Protein AF-A0A3D3PEP2-F1 (afdb_monomer_lite)

pLDDT: mean 91.99, std 8.68, range [58.41, 98.44]

Sequence (108 aa):
FQVVIDMPEGTTLEKTQAVTKDIGAYISGQALVENYQSYIGTSAPISFNGLVRHYDLRKGDNIADIQVNLVDKKDRSLQSHAIAREMRKPIQEIAKKYHANVKIVEVP

Structure (mmCIF, N/CA/C/O backbone):
data_AF-A0A3D3PEP2-F1
#
_entry.id   AF-A0A3D3PEP2-F1
#
loop_
_atom_site.group_PDB
_atom_site.id
_atom_site.type_symbol
_atom_site.label_atom_id
_atom_site.label_alt_id
_atom_site.label_comp_id
_atom_site.label_asym_id
_atom_site.label_entity_id
_atom_site.label_seq_id
_atom_site.pdbx_PDB_ins_code
_atom_site.Cartn_x
_atom_site.Cartn_y
_atom_site.Cartn_z
_atom_site.occupancy
_atom_site.B_iso_or_equiv
_atom_site.auth_seq_id
_atom_site.auth_comp_id
_atom_site.auth_asym_id
_atom_site.auth_atom_id
_atom_site.pdbx_PDB_model_num
ATOM 1 N N . PHE A 1 1 ? 6.146 3.758 -5.822 1.00 91.75 1 PHE A N 1
ATOM 2 C CA . PHE A 1 1 ? 4.878 4.478 -5.551 1.00 91.75 1 PHE A CA 1
ATOM 3 C C . PHE A 1 1 ? 4.376 4.047 -4.180 1.00 91.75 1 PHE A C 1
ATOM 5 O O . PHE A 1 1 ? 4.932 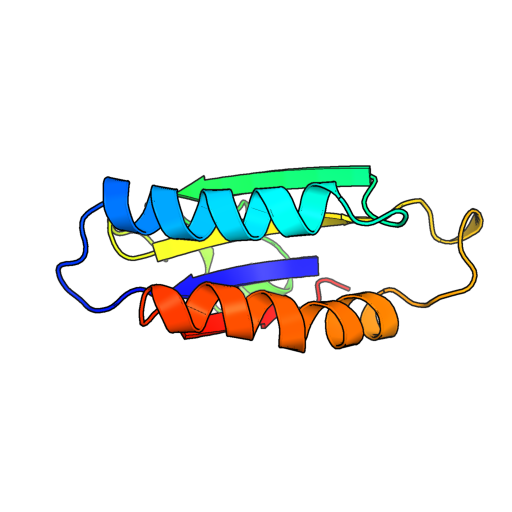3.112 -3.617 1.00 91.75 1 PHE A O 1
ATOM 12 N N . GLN A 1 2 ? 3.358 4.703 -3.638 1.00 93.75 2 GLN A N 1
ATOM 13 C CA . GLN A 1 2 ? 2.819 4.391 -2.319 1.00 93.75 2 GLN A CA 1
ATOM 14 C C . GLN A 1 2 ? 1.336 4.026 -2.415 1.00 93.75 2 GLN A C 1
ATOM 16 O O . GLN A 1 2 ? 0.580 4.644 -3.166 1.00 93.75 2 GLN A O 1
ATOM 21 N N . VAL A 1 3 ? 0.919 3.024 -1.650 1.00 95.69 3 VAL A N 1
ATOM 22 C CA . VAL A 1 3 ? -0.487 2.684 -1.429 1.00 95.69 3 VAL A CA 1
ATOM 23 C C . VAL A 1 3 ? -0.861 3.164 -0.037 1.00 95.69 3 VAL A C 1
ATOM 25 O O . VAL A 1 3 ? -0.248 2.758 0.941 1.00 95.69 3 VAL A O 1
ATOM 28 N N . VAL A 1 4 ? -1.850 4.039 0.042 1.00 95.25 4 VAL A N 1
ATOM 29 C CA . VAL A 1 4 ? -2.370 4.603 1.284 1.00 95.25 4 VAL A CA 1
ATOM 30 C C . VAL A 1 4 ? -3.704 3.939 1.588 1.00 95.25 4 VAL A C 1
ATOM 32 O O . VAL A 1 4 ? -4.599 3.950 0.741 1.00 95.25 4 VAL A O 1
ATOM 35 N N . ILE A 1 5 ? -3.832 3.371 2.781 1.00 97.25 5 ILE A N 1
ATOM 36 C CA . ILE A 1 5 ? -5.000 2.626 3.245 1.00 97.25 5 ILE A CA 1
ATOM 37 C C . ILE A 1 5 ? -5.627 3.395 4.410 1.00 97.25 5 ILE A C 1
ATOM 39 O O . ILE A 1 5 ? -4.972 3.662 5.418 1.00 97.25 5 ILE A O 1
ATOM 43 N N . ASP A 1 6 ? -6.904 3.734 4.259 1.00 97.06 6 ASP A N 1
ATOM 44 C CA . ASP A 1 6 ? -7.749 4.336 5.286 1.00 97.06 6 ASP A CA 1
ATOM 45 C C . ASP A 1 6 ? -8.927 3.382 5.559 1.00 97.06 6 ASP A C 1
ATOM 47 O O . ASP A 1 6 ? -9.796 3.184 4.706 1.00 97.06 6 ASP A O 1
ATOM 51 N N . MET A 1 7 ? -8.959 2.765 6.737 1.00 97.94 7 MET A N 1
ATOM 52 C CA . MET A 1 7 ? -10.074 1.936 7.202 1.00 97.94 7 MET A CA 1
ATOM 53 C C . MET A 1 7 ? -11.144 2.793 7.894 1.00 97.94 7 MET A C 1
ATOM 55 O O . MET A 1 7 ? -10.830 3.883 8.391 1.00 97.94 7 MET A O 1
ATOM 59 N N . PRO A 1 8 ? -12.400 2.308 7.987 1.00 97.12 8 PRO A N 1
ATOM 60 C CA . PRO A 1 8 ? -13.429 2.955 8.795 1.00 97.12 8 PRO A CA 1
ATOM 61 C C . PRO A 1 8 ? -12.947 3.234 10.225 1.00 97.12 8 PRO A C 1
ATOM 63 O O . PRO A 1 8 ? -12.169 2.460 10.792 1.00 97.12 8 PRO A O 1
ATOM 66 N N . GLU A 1 9 ? -13.409 4.332 10.814 1.00 93.94 9 GLU A N 1
ATOM 67 C CA . GLU A 1 9 ? -13.065 4.703 12.189 1.00 93.94 9 GLU A CA 1
ATOM 68 C C . GLU A 1 9 ? -13.427 3.582 13.183 1.00 93.94 9 GLU A C 1
ATOM 70 O O . GLU A 1 9 ? -14.414 2.867 13.003 1.00 93.94 9 GLU A O 1
ATOM 75 N N . GLY A 1 10 ? -12.590 3.385 14.206 1.00 94.31 10 GLY A N 1
ATOM 76 C CA . GLY A 1 10 ? -12.740 2.292 15.174 1.00 94.31 10 GLY A CA 1
ATOM 77 C C . GLY A 1 10 ? -12.297 0.912 14.666 1.00 94.31 10 GLY A C 1
ATOM 78 O O . GLY A 1 10 ? -12.419 -0.074 15.394 1.00 94.31 10 GLY A O 1
ATOM 79 N N . THR A 1 11 ? -11.772 0.808 13.438 1.00 96.81 11 THR A N 1
ATOM 80 C CA . THR A 1 11 ? -11.145 -0.431 12.952 1.00 96.81 11 THR A CA 1
ATOM 81 C C . THR A 1 11 ? -9.884 -0.745 13.755 1.00 96.81 11 THR A C 1
ATOM 83 O O . THR A 1 11 ? -9.039 0.125 13.949 1.00 96.81 11 THR A O 1
ATOM 86 N N . THR A 1 12 ? -9.748 -2.001 14.191 1.00 97.62 12 THR A N 1
ATOM 87 C CA . THR A 1 12 ? -8.582 -2.459 14.955 1.00 97.62 12 THR A CA 1
ATOM 88 C C . THR A 1 12 ? -7.349 -2.632 14.072 1.00 97.62 12 THR A C 1
ATOM 90 O O . THR A 1 12 ? -7.455 -2.883 12.865 1.00 97.62 12 THR A O 1
ATOM 93 N N . LEU A 1 13 ? -6.174 -2.582 14.699 1.00 97.50 13 LEU A N 1
ATOM 94 C CA . LEU A 1 13 ? -4.889 -2.724 14.021 1.00 97.50 13 LEU A CA 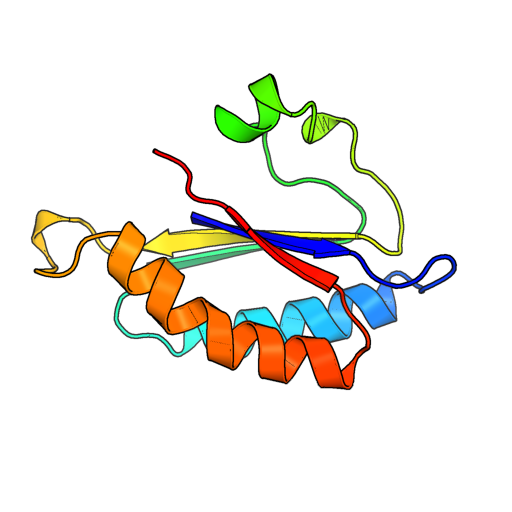1
ATOM 95 C C . LEU A 1 13 ? -4.796 -4.046 13.245 1.00 97.50 13 LEU A C 1
ATOM 97 O O . LEU A 1 13 ? -4.282 -4.075 12.132 1.00 97.50 13 LEU A O 1
ATOM 101 N N . GLU A 1 14 ? -5.355 -5.134 13.779 1.00 97.88 14 GLU A N 1
ATOM 102 C CA . GLU A 1 14 ? -5.332 -6.465 13.165 1.00 97.88 14 GLU A CA 1
ATOM 103 C C . GLU A 1 14 ? -6.171 -6.526 11.886 1.00 97.88 14 GLU A C 1
ATOM 105 O O . GLU A 1 14 ? -5.781 -7.172 10.912 1.00 97.88 14 GLU A O 1
ATOM 110 N N . LYS A 1 15 ? -7.319 -5.838 11.856 1.00 97.62 15 LYS A N 1
ATOM 111 C CA . LYS A 1 15 ? -8.146 -5.743 10.643 1.00 97.62 15 LYS A CA 1
ATOM 112 C C . LYS A 1 15 ? -7.454 -4.905 9.575 1.00 97.62 15 LYS A C 1
ATOM 114 O O . LYS A 1 15 ? -7.454 -5.288 8.405 1.00 97.62 15 LYS A O 1
ATOM 119 N N . THR A 1 16 ? -6.821 -3.807 9.976 1.00 98.19 16 THR A N 1
ATOM 120 C CA . THR A 1 16 ? -5.989 -2.997 9.081 1.00 98.19 16 THR A CA 1
ATOM 121 C C . THR A 1 16 ? -4.795 -3.803 8.562 1.00 98.19 16 THR A C 1
ATOM 123 O O . THR A 1 16 ? -4.481 -3.770 7.371 1.00 98.19 16 THR A O 1
ATOM 126 N N . GLN A 1 17 ? -4.166 -4.613 9.415 1.00 98.19 17 GLN A N 1
ATOM 127 C CA . GLN A 1 17 ? -3.100 -5.531 9.027 1.00 98.19 17 GLN A CA 1
ATOM 128 C C . GLN A 1 17 ? -3.589 -6.583 8.026 1.00 98.19 17 GLN A C 1
ATOM 130 O O . GLN A 1 17 ? -2.868 -6.875 7.074 1.00 98.19 17 GLN A O 1
ATOM 135 N N . ALA A 1 18 ? -4.796 -7.131 8.196 1.00 98.25 18 ALA A N 1
ATOM 136 C CA . ALA A 1 18 ? -5.357 -8.122 7.280 1.00 98.25 18 ALA A CA 1
ATOM 137 C C . ALA A 1 18 ? -5.515 -7.564 5.855 1.00 98.25 18 ALA A C 1
ATOM 139 O O . ALA A 1 18 ? -4.982 -8.149 4.912 1.00 98.25 18 ALA A O 1
ATOM 140 N N . VAL A 1 19 ? -6.148 -6.393 5.693 1.00 98.06 19 VAL A N 1
ATOM 141 C CA . VAL A 1 19 ? -6.271 -5.764 4.364 1.00 98.06 19 VAL A CA 1
ATOM 142 C C . VAL A 1 19 ? -4.906 -5.392 3.779 1.00 98.06 19 VAL A C 1
ATOM 144 O O . VAL A 1 19 ? -4.659 -5.609 2.594 1.00 98.06 19 VAL A O 1
ATOM 147 N N . THR A 1 20 ? -3.990 -4.883 4.610 1.00 98.31 20 THR A N 1
ATOM 148 C CA . THR A 1 20 ? -2.637 -4.497 4.180 1.00 98.31 20 THR A CA 1
ATOM 149 C C . THR A 1 20 ? -1.861 -5.713 3.683 1.00 98.31 20 THR A C 1
ATOM 151 O O . THR A 1 20 ? -1.194 -5.644 2.652 1.00 98.31 20 THR A O 1
ATOM 154 N N . LYS A 1 21 ? -1.988 -6.852 4.372 1.00 98.19 21 LYS A N 1
ATOM 155 C CA . LYS A 1 21 ? -1.351 -8.115 3.995 1.00 98.19 21 LYS A CA 1
ATOM 156 C C . LYS A 1 21 ? -1.890 -8.653 2.673 1.00 98.19 21 LYS A C 1
ATOM 158 O O . LYS A 1 21 ? -1.088 -9.061 1.839 1.00 98.19 21 LYS A O 1
ATOM 163 N N . ASP A 1 22 ? -3.203 -8.622 2.456 1.00 98.31 22 ASP A N 1
ATOM 164 C CA . ASP A 1 22 ? -3.805 -9.089 1.201 1.00 98.31 22 ASP A CA 1
ATOM 165 C C . ASP A 1 22 ? -3.389 -8.220 0.009 1.00 98.31 22 ASP A C 1
ATOM 167 O O . ASP A 1 22 ? -3.044 -8.734 -1.057 1.00 98.31 22 ASP A O 1
ATOM 171 N N . ILE A 1 23 ? -3.362 -6.897 0.197 1.00 98.44 23 ILE A N 1
ATOM 172 C CA . ILE A 1 23 ? -2.854 -5.968 -0.816 1.00 98.44 23 ILE A CA 1
ATOM 173 C C . ILE A 1 23 ? -1.360 -6.228 -1.070 1.00 98.44 23 ILE A C 1
ATOM 175 O O . ILE A 1 23 ? -0.941 -6.312 -2.223 1.00 98.44 23 ILE A O 1
ATOM 179 N N . GLY A 1 24 ? -0.562 -6.407 -0.014 1.00 98.00 24 GLY A N 1
ATOM 180 C CA . GLY A 1 24 ? 0.863 -6.729 -0.110 1.00 98.00 24 GLY A CA 1
ATOM 181 C C . GLY A 1 24 ? 1.133 -8.043 -0.848 1.00 98.00 24 GLY A C 1
ATOM 182 O O . GLY A 1 24 ? 2.027 -8.093 -1.686 1.00 98.00 24 GLY A O 1
ATOM 183 N N . ALA A 1 25 ? 0.323 -9.078 -0.611 1.00 97.88 25 ALA A N 1
ATOM 184 C CA . ALA A 1 25 ? 0.421 -10.364 -1.301 1.00 97.88 25 ALA A CA 1
ATOM 185 C C . ALA A 1 25 ? 0.107 -10.254 -2.801 1.00 97.88 25 ALA A C 1
ATOM 187 O O . ALA A 1 25 ? 0.738 -10.915 -3.621 1.00 97.88 25 ALA A O 1
ATOM 188 N N . TYR A 1 26 ? -0.841 -9.396 -3.183 1.00 98.12 26 TYR A N 1
ATOM 189 C CA . TYR A 1 26 ? -1.075 -9.088 -4.593 1.00 98.12 26 TYR A CA 1
ATOM 190 C C . TYR A 1 26 ? 0.111 -8.341 -5.221 1.00 98.12 26 TYR A C 1
ATOM 192 O O . TYR A 1 26 ? 0.525 -8.673 -6.334 1.00 98.12 26 TYR A O 1
ATOM 200 N N . ILE A 1 27 ? 0.653 -7.343 -4.513 1.00 97.69 27 ILE A N 1
ATOM 201 C CA . ILE A 1 27 ? 1.782 -6.519 -4.970 1.00 97.69 27 ILE A CA 1
ATOM 202 C C . ILE A 1 27 ? 3.037 -7.375 -5.170 1.00 97.69 27 ILE A C 1
ATOM 204 O O . ILE A 1 27 ? 3.708 -7.231 -6.188 1.00 97.69 27 ILE A O 1
ATOM 208 N N . SER A 1 28 ? 3.337 -8.286 -4.243 1.00 96.62 28 SER A N 1
ATOM 209 C CA . SER A 1 28 ? 4.521 -9.149 -4.320 1.00 96.62 28 SER A CA 1
ATOM 210 C C . SER A 1 28 ? 4.489 -10.136 -5.488 1.00 96.62 28 SER A C 1
ATOM 212 O O . SER A 1 28 ? 5.540 -10.580 -5.936 1.00 96.62 28 SER A O 1
ATOM 214 N N . GLY A 1 29 ? 3.302 -10.458 -6.009 1.00 96.69 29 GLY A N 1
ATOM 215 C CA . GLY A 1 29 ? 3.138 -11.301 -7.193 1.00 96.69 29 GLY A CA 1
ATOM 216 C C . GLY A 1 29 ? 3.369 -10.582 -8.528 1.00 96.69 29 GLY A C 1
ATOM 217 O O . GLY A 1 29 ? 3.292 -11.218 -9.577 1.00 96.69 29 GLY A O 1
ATOM 218 N N . GLN A 1 30 ? 3.614 -9.267 -8.525 1.00 96.81 30 GLN A N 1
ATOM 219 C CA . GLN A 1 30 ? 3.783 -8.486 -9.750 1.00 96.81 30 GLN A CA 1
ATOM 220 C C . GLN A 1 30 ? 5.238 -8.510 -10.227 1.00 96.81 30 GLN A C 1
ATOM 222 O O . GLN A 1 30 ? 6.142 -8.117 -9.498 1.00 96.81 30 GLN A O 1
ATOM 227 N N . ALA A 1 31 ? 5.464 -8.872 -11.492 1.00 94.81 31 ALA A N 1
ATOM 228 C CA . ALA A 1 31 ? 6.812 -9.060 -12.043 1.00 94.81 31 ALA A CA 1
ATOM 229 C C . ALA A 1 31 ? 7.701 -7.800 -12.022 1.00 94.81 31 ALA A C 1
ATOM 231 O O . ALA A 1 31 ? 8.921 -7.905 -12.039 1.00 94.81 31 ALA A O 1
ATOM 232 N N . LEU A 1 32 ? 7.096 -6.608 -12.009 1.00 95.62 32 LEU A N 1
ATOM 233 C CA . LEU A 1 32 ? 7.816 -5.330 -12.011 1.00 95.62 32 LEU A CA 1
ATOM 234 C C . LEU A 1 32 ? 8.045 -4.758 -10.607 1.00 95.62 32 LEU A C 1
ATOM 236 O O . LEU A 1 32 ? 8.585 -3.658 -10.489 1.00 95.62 32 LEU A O 1
ATOM 240 N N . VAL A 1 33 ? 7.623 -5.467 -9.558 1.00 96.62 33 VAL A N 1
ATOM 241 C CA . VAL A 1 33 ? 7.854 -5.082 -8.164 1.00 96.62 33 VAL A CA 1
ATOM 242 C C . VAL A 1 33 ? 9.136 -5.743 -7.682 1.00 96.62 33 VAL A C 1
ATOM 244 O O . VAL A 1 33 ? 9.263 -6.960 -7.708 1.00 96.62 33 VAL A O 1
ATOM 247 N N . GLU A 1 34 ? 10.079 -4.930 -7.220 1.00 96.19 34 GLU A N 1
ATOM 248 C CA . GLU A 1 34 ? 11.322 -5.418 -6.628 1.00 96.19 34 GLU A CA 1
ATOM 249 C C . GLU A 1 34 ? 11.101 -5.801 -5.162 1.00 96.19 34 GLU A C 1
ATOM 251 O O . GLU A 1 34 ? 11.482 -6.878 -4.714 1.00 96.19 34 GLU A O 1
ATOM 256 N N . ASN A 1 35 ? 10.467 -4.909 -4.400 1.00 95.88 35 ASN A N 1
ATOM 257 C CA . ASN A 1 35 ? 10.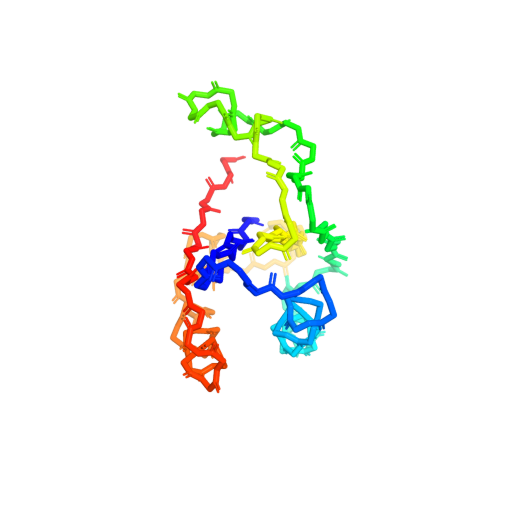106 -5.147 -3.010 1.00 95.88 35 ASN A CA 1
ATOM 258 C C . ASN A 1 35 ? 9.006 -4.178 -2.555 1.00 95.88 35 ASN A C 1
ATOM 260 O O . ASN A 1 35 ? 8.669 -3.203 -3.233 1.00 95.88 35 ASN A O 1
ATOM 264 N N . TYR A 1 36 ? 8.442 -4.458 -1.382 1.00 96.81 36 TYR A N 1
ATOM 265 C CA . TYR A 1 36 ? 7.488 -3.581 -0.721 1.00 96.81 36 TYR A CA 1
ATOM 266 C C . TYR A 1 36 ? 7.696 -3.598 0.793 1.00 96.81 36 TYR A C 1
ATOM 268 O O . TYR A 1 36 ? 8.184 -4.575 1.364 1.00 96.81 36 TYR A O 1
ATOM 276 N N . GLN A 1 37 ? 7.304 -2.512 1.449 1.00 96.94 37 GLN A N 1
ATOM 277 C CA . GLN A 1 37 ? 7.320 -2.380 2.901 1.00 96.94 37 GLN A CA 1
ATOM 278 C C . GLN A 1 37 ? 5.966 -1.864 3.365 1.00 96.94 37 GLN A C 1
ATOM 280 O O . GLN A 1 37 ? 5.411 -0.947 2.767 1.00 96.94 37 GLN A O 1
ATOM 285 N N . SER A 1 38 ? 5.424 -2.471 4.417 1.00 97.00 38 SER A N 1
ATOM 286 C CA . SER A 1 38 ? 4.130 -2.096 4.991 1.00 97.00 38 SER A CA 1
ATOM 287 C C . SER A 1 38 ? 4.321 -1.437 6.351 1.00 97.00 38 SER A C 1
ATOM 289 O O . SER A 1 38 ? 5.079 -1.933 7.181 1.00 97.00 38 SER A O 1
ATOM 291 N N . TYR A 1 39 ? 3.591 -0.354 6.579 1.00 96.44 39 TYR A N 1
ATOM 292 C CA . TYR A 1 39 ? 3.540 0.409 7.817 1.00 96.44 39 TYR A CA 1
ATOM 293 C C . TYR A 1 39 ? 2.093 0.387 8.291 1.00 96.44 39 TYR A C 1
ATOM 295 O O . TYR A 1 39 ? 1.214 0.905 7.611 1.00 96.44 39 TYR A O 1
ATOM 303 N N . ILE A 1 40 ? 1.824 -0.282 9.408 1.00 97.44 40 ILE A N 1
ATOM 304 C CA . ILE A 1 40 ? 0.464 -0.507 9.908 1.00 97.44 40 ILE A CA 1
ATOM 305 C C . ILE A 1 40 ? 0.322 0.256 11.219 1.00 97.44 40 ILE A C 1
ATOM 307 O O . ILE A 1 40 ? 1.192 0.160 12.083 1.00 97.44 40 ILE A O 1
ATOM 311 N N . GLY A 1 41 ? -0.738 1.047 11.356 1.00 95.12 41 GLY A N 1
ATOM 312 C CA . GLY A 1 41 ? -0.921 1.927 12.510 1.00 95.12 41 GLY A CA 1
ATOM 313 C C . GLY A 1 41 ? -0.152 3.250 12.425 1.00 95.12 41 GLY A C 1
ATOM 314 O O . GLY A 1 41 ? -0.277 4.105 13.303 1.00 95.12 41 GLY A O 1
ATOM 315 N N . THR A 1 42 ? 0.670 3.424 11.388 1.00 93.00 42 THR A N 1
ATOM 316 C CA . THR A 1 42 ? 1.602 4.544 11.230 1.00 93.00 42 THR A CA 1
ATOM 317 C C . THR A 1 42 ? 1.867 4.835 9.757 1.00 93.00 42 THR A C 1
ATOM 319 O O . THR A 1 42 ? 1.692 3.967 8.902 1.00 93.00 42 THR A O 1
ATOM 322 N N . SER A 1 43 ? 2.318 6.053 9.474 1.00 87.31 43 SER A N 1
ATOM 323 C CA . SER A 1 43 ? 2.774 6.476 8.154 1.00 87.31 43 SER A CA 1
ATOM 324 C C . SER A 1 43 ? 4.099 5.830 7.741 1.00 87.31 43 SER A C 1
ATOM 326 O O . SER A 1 43 ? 4.938 5.473 8.576 1.00 87.31 43 SER A O 1
ATOM 328 N N . ALA A 1 44 ? 4.293 5.702 6.427 1.00 85.25 44 ALA A N 1
ATOM 329 C CA . ALA A 1 44 ? 5.604 5.413 5.853 1.00 85.25 44 ALA A CA 1
ATOM 330 C C . ALA A 1 44 ? 6.581 6.596 6.067 1.00 85.25 44 ALA A C 1
ATOM 332 O O . ALA A 1 44 ? 6.131 7.735 6.238 1.00 85.25 44 ALA A O 1
ATOM 333 N N . PRO A 1 45 ? 7.912 6.367 6.015 1.00 81.88 45 PRO A N 1
ATOM 334 C CA . PRO A 1 45 ? 8.913 7.425 6.068 1.00 81.88 45 PRO A CA 1
ATOM 335 C C . PRO A 1 45 ? 8.620 8.550 5.081 1.00 81.88 45 PRO A C 1
ATOM 337 O O . PRO A 1 45 ? 8.088 8.329 3.989 1.00 81.88 45 PRO A O 1
ATOM 340 N N . ILE A 1 46 ? 8.981 9.768 5.477 1.00 74.88 46 ILE A N 1
ATOM 341 C CA . ILE A 1 46 ? 8.550 10.966 4.771 1.00 74.88 46 ILE A CA 1
ATOM 342 C C . ILE A 1 46 ? 9.077 10.993 3.326 1.00 74.88 46 ILE A C 1
ATOM 344 O O . ILE A 1 46 ? 10.279 10.955 3.068 1.00 74.88 46 ILE A O 1
ATOM 348 N N . SER A 1 47 ? 8.149 11.051 2.370 1.00 74.06 47 SER A N 1
ATOM 349 C CA . SER A 1 47 ? 8.430 11.277 0.950 1.00 74.06 47 SER A CA 1
ATOM 350 C C . SER A 1 47 ? 8.179 12.742 0.587 1.00 74.06 47 SER A C 1
ATOM 352 O O . SER A 1 47 ? 7.557 13.473 1.357 1.00 74.06 47 SER A O 1
ATOM 354 N N . PHE A 1 48 ? 8.597 13.197 -0.599 1.00 72.31 48 PHE A N 1
ATOM 355 C CA . PHE A 1 48 ? 8.300 14.569 -1.039 1.00 72.31 48 PHE A CA 1
ATOM 356 C C . PHE A 1 48 ? 6.789 14.864 -1.061 1.00 72.31 48 PHE A C 1
ATOM 358 O O . PHE A 1 48 ? 6.346 15.909 -0.589 1.00 72.31 48 PHE A O 1
ATOM 365 N N . ASN A 1 49 ? 5.969 13.911 -1.522 1.00 68.62 49 ASN A N 1
ATOM 366 C CA . ASN A 1 49 ? 4.513 14.040 -1.428 1.00 68.62 49 ASN A CA 1
ATOM 367 C C . ASN A 1 49 ? 4.038 14.057 0.036 1.00 68.62 49 ASN A C 1
ATOM 369 O O . ASN A 1 49 ? 3.127 14.810 0.379 1.00 68.62 49 ASN A O 1
ATOM 373 N N . GLY A 1 50 ? 4.670 13.256 0.898 1.00 67.00 50 GLY A N 1
ATOM 374 C CA . GLY A 1 50 ? 4.406 13.246 2.334 1.00 67.00 50 GLY A CA 1
ATOM 375 C C . GLY A 1 50 ? 4.695 14.586 3.015 1.00 67.00 50 GLY A C 1
ATOM 376 O O . GLY A 1 50 ? 3.883 15.008 3.830 1.00 67.00 50 GLY A O 1
ATOM 377 N N . LEU A 1 51 ? 5.765 15.289 2.621 1.00 74.62 51 LEU A N 1
ATOM 378 C CA . LEU A 1 51 ? 6.089 16.645 3.089 1.00 74.62 51 LEU A CA 1
ATOM 379 C C . LEU A 1 51 ? 4.994 17.652 2.724 1.00 74.62 51 LEU A C 1
ATOM 381 O O . LEU A 1 51 ? 4.550 18.418 3.570 1.00 74.62 51 LEU A O 1
ATOM 38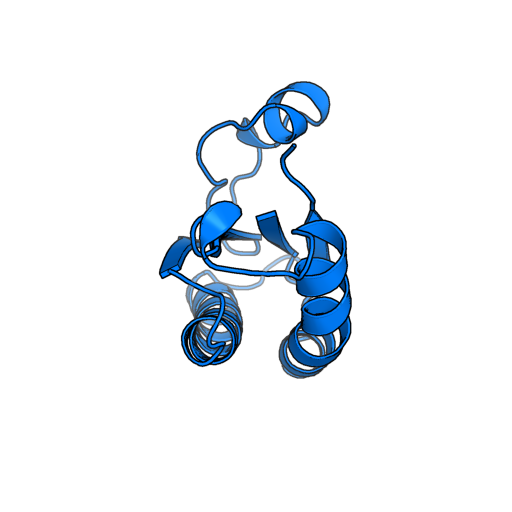5 N N . VAL A 1 52 ? 4.532 17.637 1.470 1.00 75.50 52 VAL A N 1
ATOM 386 C CA . VAL A 1 52 ? 3.514 18.586 0.983 1.00 75.50 52 VAL A CA 1
ATOM 387 C C . VAL A 1 52 ? 2.134 18.310 1.593 1.00 75.50 52 VAL A C 1
ATOM 389 O O . VAL A 1 52 ? 1.324 19.223 1.740 1.00 75.50 52 VAL A O 1
ATOM 392 N N . ARG A 1 53 ? 1.835 17.050 1.931 1.00 76.81 53 ARG A N 1
ATOM 393 C CA . ARG A 1 53 ? 0.528 16.623 2.457 1.00 76.81 53 ARG A CA 1
ATOM 394 C C . ARG A 1 53 ? 0.509 16.364 3.968 1.00 76.81 53 ARG A C 1
ATOM 396 O O . ARG A 1 53 ? -0.533 15.940 4.463 1.00 76.81 53 ARG A O 1
ATOM 403 N N . HIS A 1 54 ? 1.615 16.605 4.675 1.00 76.25 54 HIS A N 1
ATOM 404 C CA . HIS A 1 54 ? 1.791 16.307 6.104 1.00 76.25 54 HIS A CA 1
ATOM 405 C C . HIS A 1 54 ? 1.399 14.865 6.485 1.00 76.25 54 HIS A C 1
ATOM 407 O O . HIS A 1 54 ? 0.706 14.618 7.473 1.00 76.25 54 HIS A O 1
ATOM 413 N N . TYR A 1 55 ? 1.785 13.888 5.654 1.00 73.94 55 TYR A N 1
ATOM 414 C CA . TYR A 1 55 ? 1.458 12.472 5.892 1.00 73.94 55 TYR A CA 1
ATOM 415 C C . TYR A 1 55 ? 2.244 11.855 7.046 1.00 73.94 55 TYR A C 1
ATOM 417 O O . TYR A 1 55 ? 1.808 10.848 7.593 1.00 73.94 55 TYR A O 1
ATOM 425 N N . ASP A 1 56 ? 3.346 12.475 7.456 1.00 67.88 56 ASP A N 1
ATOM 426 C CA . ASP A 1 56 ? 4.104 12.126 8.655 1.00 67.88 56 ASP A CA 1
ATOM 427 C C . ASP A 1 56 ? 3.233 12.130 9.922 1.00 67.88 56 ASP A C 1
ATOM 429 O O . ASP A 1 56 ? 3.439 11.306 10.809 1.00 67.88 56 ASP A O 1
ATOM 433 N N . LEU A 1 57 ? 2.194 12.968 9.964 1.00 77.88 57 LEU A N 1
ATOM 434 C CA . LEU A 1 57 ? 1.267 13.061 11.095 1.00 77.88 57 LEU A CA 1
ATOM 435 C C . LEU A 1 57 ? 0.230 11.926 11.154 1.00 77.88 57 LEU A C 1
ATOM 437 O O . LEU A 1 57 ? -0.517 11.830 12.129 1.00 77.88 57 LEU A O 1
ATOM 441 N N . ARG A 1 58 ? 0.142 11.067 10.127 1.00 84.75 58 ARG A N 1
ATOM 442 C CA . ARG A 1 58 ? -0.827 9.963 10.100 1.00 84.75 58 ARG A CA 1
ATOM 443 C C . ARG A 1 58 ? -0.400 8.860 11.069 1.00 84.75 58 ARG A C 1
ATOM 445 O O . ARG A 1 58 ? 0.606 8.182 10.867 1.00 84.75 58 ARG A O 1
ATOM 452 N N . LYS A 1 59 ? -1.220 8.651 12.098 1.00 88.69 59 LYS A N 1
ATOM 453 C CA . LYS A 1 59 ? -1.089 7.579 13.089 1.00 88.69 59 LYS A CA 1
ATOM 454 C C . LYS A 1 59 ? -2.476 7.125 13.543 1.00 88.69 59 LYS A C 1
ATOM 456 O O . LYS A 1 59 ? -3.356 7.964 13.712 1.00 88.69 59 LYS A O 1
ATOM 461 N N . GLY A 1 60 ? -2.659 5.826 13.758 1.00 93.19 60 GLY A N 1
ATOM 462 C CA . GLY A 1 60 ? -3.913 5.259 14.260 1.00 93.19 60 GLY A CA 1
ATOM 463 C C . GLY A 1 60 ? -4.168 3.843 13.757 1.00 93.19 60 GLY A C 1
ATOM 464 O O . GLY A 1 60 ? -3.753 3.483 12.662 1.00 93.19 60 GLY A O 1
ATOM 465 N N . ASP A 1 61 ? -4.879 3.040 14.539 1.00 96.62 61 ASP A N 1
ATOM 466 C CA . ASP A 1 61 ? -5.089 1.611 14.262 1.00 96.62 61 ASP A CA 1
ATOM 467 C C . ASP A 1 61 ? -5.812 1.332 12.935 1.00 96.62 61 ASP A C 1
ATOM 469 O O . ASP A 1 61 ? -5.660 0.262 12.347 1.00 96.62 61 ASP A O 1
ATOM 473 N N . ASN A 1 62 ? -6.566 2.309 12.432 1.00 96.50 62 ASN A N 1
ATOM 474 C CA . ASN A 1 62 ? -7.353 2.237 11.207 1.00 96.50 62 ASN A CA 1
ATOM 475 C C . ASN A 1 62 ? -6.609 2.744 9.956 1.00 96.50 62 ASN A C 1
ATOM 477 O O . ASN A 1 62 ? -7.240 2.955 8.922 1.00 96.50 62 ASN A O 1
ATOM 481 N N . ILE A 1 63 ? -5.295 2.970 10.016 1.00 96.88 63 ILE A N 1
ATOM 482 C CA . ILE A 1 63 ? -4.515 3.421 8.857 1.00 96.88 63 ILE A CA 1
ATOM 483 C C . ILE A 1 63 ? -3.320 2.515 8.572 1.00 96.88 63 ILE A C 1
ATOM 485 O O . ILE A 1 63 ? -2.730 1.913 9.472 1.00 96.88 63 ILE A O 1
ATOM 489 N N . ALA A 1 64 ? -2.934 2.449 7.303 1.00 97.50 64 ALA A N 1
ATOM 490 C CA . ALA A 1 64 ? -1.689 1.825 6.890 1.00 97.50 64 ALA A CA 1
ATOM 491 C C . ALA A 1 64 ? -1.165 2.427 5.589 1.00 97.50 64 ALA A C 1
ATOM 493 O O . ALA A 1 64 ? -1.929 2.957 4.781 1.00 97.50 64 ALA A O 1
ATOM 494 N N . ASP A 1 65 ? 0.135 2.279 5.372 1.00 95.69 65 ASP A N 1
ATOM 495 C CA . ASP A 1 65 ? 0.815 2.631 4.136 1.00 95.69 65 ASP A CA 1
ATOM 496 C C . ASP A 1 65 ? 1.625 1.440 3.617 1.00 95.69 65 ASP A C 1
ATOM 498 O O . ASP A 1 65 ? 2.217 0.686 4.387 1.00 95.69 65 ASP A O 1
ATOM 502 N N . ILE A 1 66 ? 1.700 1.289 2.295 1.00 96.25 66 ILE A N 1
ATOM 503 C CA . ILE A 1 66 ? 2.598 0.344 1.629 1.00 96.25 66 ILE A CA 1
ATOM 504 C C . ILE A 1 66 ? 3.494 1.122 0.674 1.00 96.25 66 ILE A C 1
ATOM 506 O O . ILE A 1 66 ? 3.025 1.683 -0.319 1.00 96.25 66 ILE A O 1
ATOM 510 N N . GLN A 1 67 ? 4.790 1.140 0.960 1.00 95.12 67 GLN A N 1
ATOM 511 C CA . GLN A 1 67 ? 5.801 1.627 0.034 1.00 95.12 67 GLN A CA 1
ATOM 512 C C . GLN A 1 67 ? 6.130 0.512 -0.959 1.00 95.12 67 GLN A C 1
ATOM 514 O O . GLN A 1 67 ? 6.454 -0.600 -0.548 1.00 95.12 67 GLN A O 1
ATOM 519 N N . VAL A 1 68 ? 6.041 0.800 -2.258 1.00 95.25 68 VAL A N 1
ATOM 520 C CA . VAL A 1 68 ? 6.317 -0.165 -3.330 1.00 95.25 68 VAL A CA 1
ATOM 521 C C . VAL A 1 68 ? 7.468 0.339 -4.185 1.00 95.25 68 VAL A C 1
ATOM 523 O O . VAL A 1 68 ? 7.372 1.408 -4.808 1.00 95.25 68 VAL A O 1
ATOM 526 N N . ASN A 1 69 ? 8.523 -0.465 -4.254 1.00 94.06 69 ASN A N 1
ATOM 527 C CA . ASN A 1 69 ? 9.683 -0.220 -5.094 1.00 94.06 69 ASN A CA 1
ATOM 528 C C . ASN A 1 69 ? 9.592 -1.115 -6.331 1.00 94.06 69 ASN A C 1
ATOM 530 O O . ASN A 1 69 ? 9.341 -2.318 -6.247 1.00 94.06 69 ASN A O 1
ATOM 534 N N . LEU A 1 70 ? 9.720 -0.486 -7.494 1.00 95.00 70 LEU A N 1
ATOM 535 C CA . LEU A 1 70 ? 9.687 -1.158 -8.786 1.00 95.00 70 LEU A CA 1
ATOM 536 C C . LEU A 1 70 ? 11.113 -1.455 -9.229 1.00 95.00 70 LEU A C 1
ATOM 538 O O . LEU A 1 70 ? 12.019 -0.713 -8.858 1.00 95.00 70 LEU A O 1
ATOM 542 N N . VAL A 1 71 ? 11.273 -2.454 -10.095 1.00 95.62 71 VAL A N 1
ATOM 543 C CA . VAL A 1 71 ? 12.555 -2.717 -10.762 1.00 95.62 71 VAL A CA 1
ATOM 544 C C . VAL A 1 71 ? 13.085 -1.460 -11.465 1.00 95.62 71 VAL A C 1
ATOM 546 O O . VAL A 1 71 ? 12.305 -0.566 -11.848 1.00 95.62 71 VAL A O 1
ATOM 549 N N . ASP A 1 72 ? 14.410 -1.389 -11.631 1.00 92.38 72 ASP A N 1
ATOM 550 C CA . ASP A 1 72 ? 15.084 -0.229 -12.215 1.00 92.38 72 ASP A CA 1
ATOM 551 C C . ASP A 1 72 ? 14.457 0.134 -13.566 1.00 92.38 72 ASP A C 1
ATOM 553 O O . ASP A 1 72 ? 14.049 -0.720 -14.356 1.00 92.38 72 ASP A O 1
ATOM 557 N N . LYS A 1 73 ? 14.357 1.436 -13.840 1.00 88.94 73 LYS A N 1
ATOM 558 C CA . LYS A 1 73 ? 13.777 1.957 -15.081 1.00 88.94 73 LYS A CA 1
ATOM 559 C C . LYS A 1 73 ? 14.499 1.436 -16.330 1.00 88.94 73 LYS A C 1
ATOM 561 O O . LYS A 1 73 ? 13.887 1.407 -17.389 1.00 88.94 73 LYS A O 1
ATOM 566 N N . LYS A 1 74 ? 15.772 1.053 -16.236 1.00 92.56 74 LYS A N 1
ATOM 567 C CA . LYS A 1 74 ? 16.536 0.473 -17.351 1.00 92.56 74 LYS A CA 1
ATOM 568 C C . LYS A 1 74 ? 16.115 -0.960 -17.671 1.00 92.56 74 LYS A C 1
ATOM 570 O O . LYS A 1 74 ? 16.215 -1.363 -18.826 1.00 92.56 74 LYS A O 1
ATOM 575 N N . ASP A 1 75 ? 15.587 -1.677 -16.685 1.00 91.38 75 ASP A N 1
ATOM 576 C CA . ASP A 1 75 ? 15.198 -3.085 -16.796 1.00 91.38 75 ASP A CA 1
ATOM 577 C C . ASP A 1 75 ? 13.717 -3.261 -17.174 1.00 91.38 75 ASP A C 1
ATOM 579 O O . ASP A 1 75 ? 13.206 -4.378 -17.261 1.00 91.38 75 ASP A O 1
ATOM 583 N N . ARG A 1 76 ? 13.001 -2.155 -17.425 1.00 91.81 76 ARG A N 1
ATOM 584 C CA . ARG A 1 76 ? 11.590 -2.161 -17.832 1.00 91.81 76 ARG A CA 1
ATOM 585 C C . ARG A 1 76 ? 11.270 -1.078 -18.856 1.00 91.81 76 ARG A C 1
ATOM 587 O O . ARG A 1 76 ? 11.765 0.039 -18.795 1.00 91.81 76 ARG A O 1
ATOM 594 N N . SER A 1 77 ? 10.348 -1.380 -19.764 1.00 91.25 77 SER A N 1
ATOM 595 C CA . SER A 1 77 ? 9.857 -0.423 -20.767 1.00 91.25 77 SER A CA 1
ATOM 596 C C . SER A 1 77 ? 8.712 0.463 -20.255 1.00 91.25 77 SER A C 1
ATOM 598 O O . SER A 1 77 ? 8.538 1.594 -20.713 1.00 91.25 77 SER A O 1
ATOM 600 N N . LEU A 1 78 ? 7.928 -0.031 -19.290 1.00 91.56 78 LEU A N 1
ATOM 601 C CA . LEU A 1 78 ? 6.781 0.681 -18.726 1.00 91.56 78 LEU A CA 1
ATOM 602 C C . LEU A 1 78 ? 7.213 1.770 -17.738 1.00 91.56 78 LEU A C 1
ATOM 604 O O . LEU A 1 78 ? 8.075 1.554 -16.886 1.00 91.56 78 LEU A O 1
ATOM 608 N N . GLN A 1 79 ? 6.556 2.932 -17.799 1.00 91.62 79 GLN A N 1
ATOM 609 C CA . GLN A 1 79 ? 6.742 4.021 -16.833 1.00 91.62 79 GLN A CA 1
ATOM 610 C C . GLN A 1 79 ? 6.076 3.693 -15.488 1.00 91.62 79 GLN A C 1
ATOM 612 O O . GLN A 1 79 ? 5.061 2.999 -15.441 1.00 91.62 79 GLN A O 1
ATOM 617 N N . SER A 1 80 ? 6.601 4.250 -14.389 1.00 91.44 80 SER A N 1
ATOM 618 C CA . SER A 1 80 ? 6.065 4.017 -13.034 1.00 91.44 80 SER A CA 1
ATOM 619 C C . SER A 1 80 ? 4.578 4.384 -12.916 1.00 91.44 80 SER A C 1
ATOM 621 O O . SER A 1 80 ? 3.821 3.651 -12.287 1.00 91.44 80 SER A O 1
ATOM 623 N N . HIS A 1 81 ? 4.156 5.465 -13.582 1.00 91.19 81 HIS A N 1
ATOM 624 C CA . HIS A 1 81 ? 2.757 5.899 -13.660 1.00 91.19 81 HIS A CA 1
ATOM 625 C C . HIS A 1 81 ? 1.840 4.831 -14.276 1.00 91.19 81 HIS A C 1
ATOM 627 O O . HIS A 1 81 ? 0.764 4.546 -13.753 1.00 91.19 81 HIS A O 1
ATOM 633 N N . ALA A 1 82 ? 2.272 4.204 -15.376 1.00 92.75 82 ALA A N 1
ATOM 634 C CA . ALA A 1 82 ? 1.488 3.175 -16.057 1.00 92.75 82 ALA A CA 1
ATOM 635 C C . ALA A 1 82 ? 1.287 1.950 -15.153 1.00 92.75 82 ALA A C 1
ATOM 637 O O . ALA A 1 82 ? 0.160 1.502 -14.965 1.00 92.75 82 ALA A O 1
ATOM 638 N N . ILE A 1 83 ? 2.362 1.498 -14.503 1.00 93.44 83 ILE A N 1
ATOM 639 C CA . ILE A 1 83 ? 2.334 0.362 -13.574 1.00 93.44 83 ILE A CA 1
ATOM 640 C C . ILE A 1 83 ? 1.420 0.662 -12.375 1.00 93.44 83 ILE A C 1
ATOM 642 O O . ILE A 1 83 ? 0.548 -0.135 -12.032 1.00 93.44 83 ILE A O 1
ATOM 646 N N . ALA A 1 84 ? 1.558 1.844 -11.764 1.00 93.88 84 ALA A N 1
ATOM 647 C CA . ALA A 1 84 ? 0.713 2.266 -10.646 1.00 93.88 84 ALA A CA 1
ATOM 648 C C . ALA A 1 84 ? -0.776 2.347 -11.041 1.00 93.88 84 A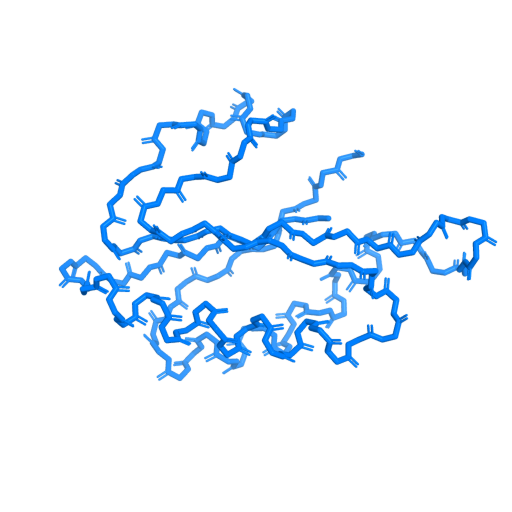LA A C 1
ATOM 650 O O . ALA A 1 84 ? -1.658 1.976 -10.260 1.00 93.88 84 ALA A O 1
ATOM 651 N N . ARG A 1 85 ? -1.069 2.797 -12.267 1.00 94.19 85 ARG A N 1
ATOM 652 C CA . ARG A 1 85 ? -2.429 2.857 -12.815 1.00 94.19 85 ARG A CA 1
ATOM 653 C C . ARG A 1 85 ? -3.024 1.466 -13.034 1.00 94.19 85 ARG A C 1
ATOM 655 O O . ARG A 1 85 ? -4.188 1.267 -12.691 1.00 94.19 85 ARG A O 1
ATOM 662 N N . GLU A 1 86 ? -2.252 0.523 -13.565 1.00 94.38 86 GLU A N 1
ATOM 663 C CA . GLU A 1 86 ? -2.684 -0.868 -13.769 1.00 94.38 86 GLU A CA 1
ATOM 664 C C . GLU A 1 86 ? -2.994 -1.565 -12.441 1.00 94.38 86 GLU A C 1
ATOM 666 O O . GLU A 1 86 ? -4.030 -2.217 -12.303 1.00 94.38 86 GLU A O 1
ATOM 671 N N . MET A 1 87 ? -2.165 -1.342 -11.418 1.00 95.12 87 MET A N 1
ATOM 672 C CA . MET A 1 87 ? -2.366 -1.923 -10.088 1.00 95.12 87 MET A CA 1
ATOM 673 C C . MET A 1 87 ? -3.560 -1.326 -9.328 1.00 95.12 87 MET A C 1
ATOM 675 O O . MET A 1 87 ? -4.052 -1.943 -8.382 1.00 95.12 87 MET A O 1
ATOM 679 N N . ARG A 1 88 ? -4.080 -0.159 -9.736 1.00 95.81 88 ARG A N 1
ATOM 680 C CA . ARG A 1 88 ? -5.175 0.525 -9.028 1.00 95.81 88 ARG A CA 1
ATOM 681 C C . ARG A 1 88 ? -6.440 -0.313 -8.929 1.00 95.81 88 ARG A C 1
ATOM 683 O O . ARG A 1 88 ? -7.008 -0.410 -7.844 1.00 95.81 88 ARG A O 1
ATOM 690 N N . LYS A 1 89 ? -6.901 -0.893 -10.039 1.00 96.50 89 LYS A N 1
ATOM 691 C CA . LYS A 1 89 ? -8.180 -1.617 -10.056 1.00 96.50 89 LYS A CA 1
ATOM 692 C C . LYS A 1 89 ? -8.131 -2.888 -9.187 1.00 96.50 89 LYS A C 1
ATOM 694 O O . LYS A 1 89 ? -8.988 -2.996 -8.312 1.00 96.50 89 LYS A O 1
ATOM 699 N N . PRO A 1 90 ? -7.132 -3.781 -9.318 1.00 97.50 90 PRO A N 1
ATOM 700 C CA . PRO A 1 90 ? -7.041 -4.969 -8.466 1.00 97.50 90 PRO A CA 1
ATOM 701 C C . PRO A 1 90 ? -6.881 -4.637 -6.976 1.00 97.50 90 PRO A C 1
ATOM 703 O O . PRO A 1 90 ? -7.546 -5.236 -6.134 1.00 97.50 90 PRO A O 1
ATOM 706 N N . ILE A 1 91 ? -6.075 -3.622 -6.636 1.00 98.00 91 ILE A N 1
ATOM 707 C CA . ILE A 1 91 ? -5.919 -3.172 -5.243 1.00 98.00 91 ILE A CA 1
ATOM 708 C C . ILE A 1 91 ? -7.256 -2.676 -4.677 1.00 98.00 91 ILE A C 1
ATOM 710 O O . ILE A 1 91 ? -7.615 -3.014 -3.550 1.00 98.00 91 ILE A O 1
ATOM 714 N N . GLN A 1 92 ? -8.031 -1.918 -5.458 1.00 97.56 92 GLN A N 1
ATOM 715 C CA . GLN A 1 92 ? -9.363 -1.478 -5.040 1.00 97.56 92 GLN A CA 1
ATOM 716 C C . GLN A 1 92 ? -10.350 -2.640 -4.880 1.00 97.56 92 GLN A C 1
ATOM 718 O O . GLN A 1 92 ? -11.201 -2.595 -3.996 1.00 97.56 92 GLN A O 1
ATOM 723 N N . GLU A 1 93 ? -10.264 -3.680 -5.708 1.00 97.94 93 GLU A N 1
ATOM 724 C CA . GLU A 1 93 ? -11.100 -4.879 -5.571 1.00 97.94 93 GLU A CA 1
ATOM 725 C C . GLU A 1 93 ? -10.799 -5.646 -4.279 1.00 97.94 93 GLU A C 1
ATOM 727 O O . GLU A 1 93 ? -11.728 -6.109 -3.617 1.00 97.94 93 GLU A O 1
ATOM 732 N N . ILE A 1 94 ? -9.528 -5.722 -3.874 1.00 97.88 94 ILE A N 1
ATOM 733 C CA . ILE A 1 94 ? -9.130 -6.278 -2.574 1.00 97.88 94 ILE A CA 1
ATOM 734 C C . ILE A 1 94 ? -9.670 -5.395 -1.443 1.00 97.88 94 ILE A C 1
ATOM 736 O O . ILE A 1 94 ? -10.376 -5.886 -0.567 1.00 97.88 94 ILE A O 1
ATOM 740 N N . ALA A 1 95 ? -9.417 -4.086 -1.503 1.00 97.31 95 ALA A N 1
ATOM 741 C CA . ALA A 1 95 ? -9.835 -3.112 -0.494 1.00 97.31 95 ALA A CA 1
ATOM 742 C C . ALA A 1 95 ? -11.350 -3.119 -0.228 1.00 97.31 95 ALA A C 1
ATOM 744 O O . ALA A 1 95 ? -11.789 -3.047 0.922 1.00 97.31 95 ALA A O 1
ATOM 745 N N . LYS A 1 96 ? -12.162 -3.269 -1.284 1.00 97.69 96 LYS A N 1
ATOM 746 C CA . LYS A 1 96 ? -13.628 -3.328 -1.190 1.00 97.69 96 LYS A CA 1
ATOM 747 C C . LYS A 1 96 ? -14.130 -4.455 -0.290 1.00 97.69 96 LYS A C 1
ATOM 749 O O . LYS A 1 96 ? -15.133 -4.256 0.387 1.00 97.69 96 LYS A O 1
ATOM 754 N N . LYS A 1 97 ? -13.432 -5.596 -0.231 1.00 97.19 97 LYS A N 1
ATOM 755 C CA . LYS A 1 97 ? -13.791 -6.727 0.651 1.00 97.19 97 LYS A CA 1
ATOM 756 C C . LYS A 1 97 ? -13.709 -6.363 2.136 1.00 97.19 97 LYS A C 1
ATOM 758 O O . LYS A 1 97 ? -14.360 -6.997 2.956 1.00 97.19 97 LYS A O 1
ATOM 763 N N . TYR A 1 98 ? -12.925 -5.337 2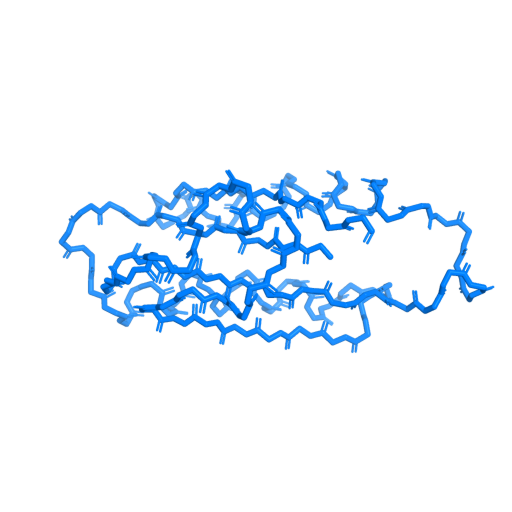.457 1.00 96.69 98 TYR A N 1
ATOM 764 C CA . TYR A 1 98 ? -12.656 -4.864 3.812 1.00 96.69 98 TYR A CA 1
ATOM 765 C C . TYR A 1 98 ? -13.331 -3.525 4.130 1.00 96.69 98 TYR A C 1
ATOM 767 O O . TYR A 1 98 ? -13.131 -2.992 5.217 1.00 96.69 98 TYR A O 1
ATOM 775 N N . HIS A 1 99 ? -14.103 -2.959 3.193 1.00 96.75 99 HIS A N 1
ATOM 776 C CA . HIS A 1 99 ? -14.612 -1.583 3.272 1.00 96.75 99 HIS A CA 1
ATOM 777 C C . HIS A 1 99 ? -13.502 -0.530 3.454 1.00 96.75 99 HIS A C 1
ATOM 779 O O . HIS A 1 99 ? -13.730 0.537 4.021 1.00 96.75 99 HIS A O 1
ATOM 785 N N . ALA A 1 100 ? -12.301 -0.828 2.952 1.00 97.31 100 ALA A N 1
ATOM 786 C CA . ALA A 1 100 ? -11.148 0.056 3.023 1.00 97.31 100 ALA A CA 1
ATOM 787 C C . ALA A 1 100 ? -11.193 1.108 1.907 1.00 97.31 100 ALA A C 1
ATOM 789 O O . ALA A 1 100 ? -11.462 0.792 0.743 1.00 97.31 100 ALA A O 1
ATOM 790 N N . ASN A 1 101 ? -10.858 2.352 2.236 1.00 97.12 101 ASN A N 1
ATOM 791 C CA . ASN A 1 101 ? -10.598 3.397 1.257 1.00 97.12 101 ASN A CA 1
ATOM 792 C C . ASN A 1 101 ? -9.106 3.402 0.914 1.00 97.12 101 ASN A C 1
ATOM 794 O O . ASN A 1 101 ? -8.270 3.718 1.757 1.00 97.12 101 ASN A O 1
ATOM 798 N N . VAL A 1 102 ? -8.766 3.044 -0.325 1.00 96.88 102 VAL A N 1
ATOM 799 C CA . VAL A 1 102 ? -7.371 2.902 -0.756 1.00 96.88 102 VAL A CA 1
ATOM 800 C C . VAL A 1 102 ? -7.034 3.860 -1.888 1.00 96.88 102 VAL A C 1
ATOM 802 O O . VAL A 1 102 ? -7.746 3.953 -2.893 1.00 96.88 102 VAL A O 1
ATOM 805 N N . LYS A 1 103 ? -5.906 4.555 -1.733 1.00 94.12 103 LYS A N 1
ATOM 806 C CA . LYS A 1 103 ? -5.378 5.541 -2.678 1.00 94.12 103 LYS A CA 1
ATOM 807 C C . LYS A 1 103 ? -3.991 5.107 -3.134 1.00 94.12 103 LYS A C 1
ATOM 809 O O . LYS A 1 103 ? -3.188 4.645 -2.334 1.00 94.12 103 LYS A O 1
ATOM 814 N N . ILE A 1 104 ? -3.698 5.288 -4.418 1.00 93.94 104 ILE A N 1
ATOM 815 C CA . ILE A 1 104 ? -2.348 5.098 -4.959 1.00 93.94 104 ILE A CA 1
ATOM 816 C C . ILE A 1 104 ? -1.764 6.468 -5.247 1.00 93.94 104 ILE A C 1
ATOM 818 O O . ILE A 1 104 ? -2.353 7.243 -6.005 1.00 93.94 104 ILE A O 1
ATOM 822 N N . VAL A 1 105 ? -0.626 6.732 -4.621 1.00 89.25 105 VAL A N 1
ATOM 823 C CA . VAL A 1 105 ? 0.106 7.988 -4.657 1.00 89.25 105 VAL A CA 1
ATOM 824 C C . VAL A 1 105 ? 1.425 7.752 -5.374 1.00 89.25 105 VAL A C 1
ATOM 826 O O . VAL A 1 105 ? 2.196 6.855 -5.029 1.00 89.25 105 VAL A O 1
ATOM 829 N N . GLU A 1 106 ? 1.698 8.564 -6.383 1.00 80.31 106 GLU A N 1
ATOM 830 C CA . GLU A 1 106 ? 2.976 8.521 -7.075 1.00 80.31 106 GLU A CA 1
ATOM 831 C C . GLU A 1 106 ? 4.012 9.327 -6.305 1.00 80.31 106 GLU A C 1
ATOM 833 O O . GLU A 1 106 ? 3.755 10.444 -5.856 1.00 80.31 106 GLU A O 1
ATOM 838 N N . VAL A 1 107 ? 5.181 8.718 -6.140 1.00 66.88 107 VAL A N 1
ATOM 839 C CA . VAL A 1 107 ? 6.373 9.394 -5.640 1.00 66.88 107 VAL A CA 1
ATOM 840 C C . VAL A 1 107 ? 7.230 9.644 -6.885 1.00 66.88 107 VAL A C 1
ATOM 842 O O . VAL A 1 107 ? 7.403 8.679 -7.641 1.00 66.88 107 VAL A O 1
ATOM 845 N N . PRO A 1 108 ? 7.637 10.896 -7.161 1.00 58.41 108 PRO A N 1
ATOM 846 C CA . PRO A 1 108 ? 8.426 11.237 -8.345 1.00 58.41 108 PRO A CA 1
ATOM 847 C C . PRO A 1 108 ? 9.780 10.523 -8.380 1.00 58.41 108 PRO A C 1
ATOM 849 O O . PRO A 1 108 ? 10.317 10.219 -7.290 1.00 58.41 108 PRO A O 1
#

Secondary structure (DSSP, 8-state):
-EEEEEPPTT--HHHHHHHHHHHHHHHHT-TTEEEEEEEEEEPPSPPHHHHHHTGGG-EEEEEEEEEEEEPPGGG-SS-HHHHHHHHHHHHHHHHHTTT-EEEEE---

Foldseek 3Di:
DKKKKAAPPPDALVLQVVLQVVLLVVLVPDPFWPHKDKDTQAADPAAPVCVVVVRNPDGGSRIMMMDTDTPDPVVDPDDPVVVLVVSVPVSVVSCVVSVMDMDRDDGD

Radius of gyration: 13.39 Å; chains: 1; bounding box: 31×30×36 Å